Protein AF-A0A2Z6PAG4-F1 (afdb_monomer_lite)

Secondary structure (DSSP, 8-state):
-PPP---SEEE-SSPEEEEETTEEEEE--EEEPPPSSTT---HHHHHHHHHHHHH-SS------SS--GGGHHHHHHHHHHHHHHHHHTS-----

Foldseek 3Di:
DDDFDDDAKDKDPAWDWDQDPNDTDTHIDIDGTDDPDLPDDDVVRVVSVVVCLLPDLDDDDDDPPPDDPSVVVVVVVSCVVSVCCCCPPVVDDDD

Organism: Trifolium subterraneum (NCBI:txid3900)

Radius of gyration: 14.95 Å; chains: 1; bounding box: 37×27×36 Å

Structure (mmCIF, N/CA/C/O backbone):
data_AF-A0A2Z6PAG4-F1
#
_entry.id   AF-A0A2Z6PAG4-F1
#
loop_
_atom_site.group_PDB
_atom_site.id
_atom_site.type_symbol
_atom_site.label_atom_id
_atom_site.label_alt_id
_atom_site.label_comp_id
_atom_site.label_asym_id
_atom_site.label_entity_id
_atom_site.label_seq_id
_atom_site.pdbx_PDB_ins_code
_atom_site.Cartn_x
_atom_site.Cartn_y
_atom_site.Cartn_z
_atom_site.occupancy
_atom_site.B_iso_or_equiv
_atom_site.auth_seq_id
_atom_site.auth_comp_id
_atom_site.auth_asym_id
_atom_site.auth_atom_id
_atom_site.pdbx_PDB_model_num
ATOM 1 N N . MET A 1 1 ? 13.897 -14.232 -16.033 1.00 49.41 1 MET A N 1
ATOM 2 C CA . MET A 1 1 ? 13.544 -12.815 -15.805 1.00 49.41 1 MET A CA 1
ATOM 3 C C . MET A 1 1 ? 12.171 -12.820 -15.148 1.00 49.41 1 MET A C 1
ATOM 5 O O . MET A 1 1 ? 11.342 -13.604 -15.594 1.00 49.41 1 MET A O 1
ATOM 9 N N . ARG A 1 2 ? 11.966 -12.127 -14.021 1.00 59.31 2 ARG A N 1
ATOM 10 C CA . ARG A 1 2 ? 10.640 -12.069 -13.382 1.00 59.31 2 ARG A CA 1
ATOM 11 C C . ARG A 1 2 ? 9.813 -11.044 -14.153 1.00 59.31 2 ARG A C 1
ATOM 13 O O . ARG A 1 2 ? 10.197 -9.883 -14.178 1.00 59.31 2 ARG A O 1
ATOM 20 N N . ASP A 1 3 ? 8.729 -11.479 -14.783 1.00 66.69 3 ASP A N 1
ATOM 21 C CA . ASP A 1 3 ? 7.790 -10.566 -15.435 1.00 66.69 3 ASP A CA 1
ATOM 22 C C . ASP A 1 3 ? 6.790 -10.048 -14.405 1.00 66.69 3 ASP A C 1
ATOM 24 O O . ASP A 1 3 ? 6.118 -10.845 -13.740 1.00 66.69 3 ASP A O 1
ATOM 28 N N . VAL A 1 4 ? 6.649 -8.728 -14.311 1.00 71.44 4 VAL A N 1
ATOM 29 C CA . VAL A 1 4 ? 5.598 -8.097 -13.507 1.00 71.44 4 VAL A CA 1
ATOM 30 C C . VAL A 1 4 ? 4.224 -8.413 -14.107 1.00 71.44 4 VAL A C 1
ATOM 32 O O . VAL A 1 4 ? 4.009 -8.286 -15.316 1.00 71.44 4 VAL A O 1
ATOM 35 N N . LYS A 1 5 ? 3.299 -8.894 -13.270 1.00 83.25 5 LYS A N 1
ATOM 36 C CA . LYS A 1 5 ? 1.943 -9.287 -13.698 1.00 83.25 5 LYS A CA 1
ATOM 37 C C . LYS A 1 5 ? 0.895 -8.242 -13.331 1.00 83.25 5 LYS A C 1
ATOM 39 O O . LYS A 1 5 ? 0.074 -7.907 -14.179 1.00 83.25 5 LYS A O 1
ATOM 44 N N . THR A 1 6 ? 0.953 -7.699 -12.118 1.00 84.00 6 THR A N 1
ATOM 45 C CA . THR A 1 6 ? 0.106 -6.574 -11.705 1.00 84.00 6 THR A CA 1
ATOM 46 C C . THR A 1 6 ? 0.539 -5.310 -12.442 1.00 84.00 6 TH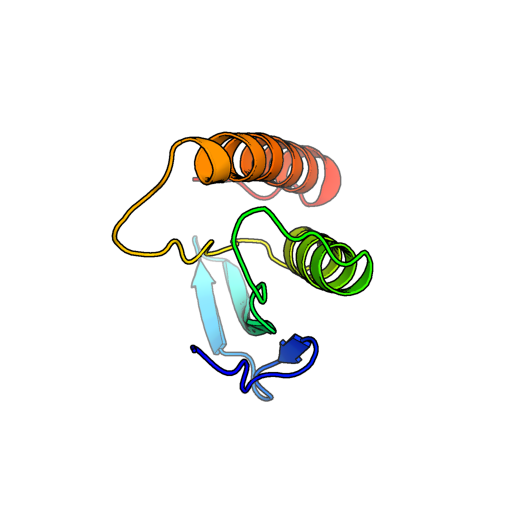R A C 1
ATOM 48 O O . THR A 1 6 ? 1.735 -5.065 -12.589 1.00 84.00 6 THR A O 1
ATOM 51 N N . LYS A 1 7 ? -0.435 -4.526 -12.917 1.00 87.75 7 LYS A N 1
ATOM 52 C CA . LYS A 1 7 ? -0.215 -3.230 -13.566 1.00 87.75 7 LYS A CA 1
ATOM 53 C C . LYS A 1 7 ? -0.936 -2.128 -12.800 1.00 87.75 7 LYS A C 1
ATOM 55 O O . LYS A 1 7 ? -2.151 -2.218 -12.623 1.00 87.75 7 LYS A O 1
ATOM 60 N N . GLY A 1 8 ? -0.201 -1.111 -12.352 1.00 89.75 8 GLY A N 1
ATOM 61 C CA . GLY A 1 8 ? -0.733 -0.033 -11.513 1.00 89.75 8 GLY A CA 1
ATOM 62 C C . GLY A 1 8 ? -1.034 -0.461 -10.069 1.00 89.75 8 GLY A C 1
ATOM 63 O O . GLY A 1 8 ? -0.281 -1.227 -9.471 1.00 89.75 8 GLY A O 1
ATOM 64 N N . ILE A 1 9 ? -2.132 0.056 -9.507 1.00 92.50 9 ILE A N 1
ATOM 65 C CA . ILE A 1 9 ? -2.616 -0.258 -8.152 1.00 92.50 9 ILE A CA 1
ATOM 66 C C . ILE A 1 9 ? -4.020 -0.847 -8.255 1.00 92.50 9 ILE A C 1
ATOM 68 O O . ILE A 1 9 ? -4.903 -0.262 -8.882 1.00 92.50 9 ILE A O 1
ATOM 72 N N . TRP A 1 10 ? -4.224 -1.983 -7.606 1.00 94.38 10 TRP A N 1
ATOM 73 C CA . TRP A 1 10 ? -5.494 -2.688 -7.527 1.00 94.38 10 TRP A CA 1
ATOM 74 C C . TRP A 1 10 ? -6.027 -2.626 -6.106 1.00 94.38 10 TRP A C 1
ATOM 76 O O . TRP A 1 10 ? -5.272 -2.773 -5.150 1.00 94.38 10 TRP A O 1
ATOM 86 N N . VAL A 1 11 ? -7.335 -2.422 -5.972 1.00 93.88 11 VAL A N 1
ATOM 87 C CA . VAL A 1 11 ? -8.019 -2.369 -4.677 1.00 93.88 11 VAL A CA 1
ATOM 88 C C . VAL A 1 11 ? -8.986 -3.534 -4.589 1.00 93.88 11 VAL A C 1
ATOM 90 O O . VAL A 1 11 ? -9.739 -3.796 -5.530 1.00 93.88 11 VAL A O 1
ATOM 93 N N . TRP A 1 12 ? -8.990 -4.228 -3.456 1.00 92.69 12 TRP A N 1
ATOM 94 C CA . TRP A 1 12 ? -9.990 -5.257 -3.207 1.00 92.69 12 TRP A CA 1
ATOM 95 C C . TRP A 1 12 ? -11.396 -4.644 -3.125 1.00 92.69 12 TRP A C 1
ATOM 97 O O . TRP A 1 12 ? -11.627 -3.680 -2.397 1.00 92.69 12 TRP A O 1
ATOM 107 N N . GLY A 1 13 ? -12.344 -5.205 -3.880 1.00 88.62 13 GLY A N 1
ATOM 108 C CA . GLY A 1 13 ? -13.644 -4.572 -4.135 1.00 88.62 13 GLY A CA 1
ATOM 109 C C . GLY A 1 13 ? -14.617 -4.546 -2.953 1.00 88.62 13 GLY A C 1
ATOM 110 O O . GLY A 1 13 ? -15.633 -3.858 -3.018 1.00 88.62 13 GLY A O 1
ATOM 111 N N . THR A 1 14 ? -14.353 -5.287 -1.877 1.00 93.31 14 THR A N 1
ATOM 112 C CA . THR A 1 14 ? -15.211 -5.301 -0.684 1.00 93.31 14 THR A CA 1
ATOM 113 C C . THR A 1 14 ? -14.347 -5.182 0.564 1.00 93.31 14 THR A C 1
ATOM 115 O O . THR A 1 14 ? -13.657 -6.146 0.897 1.00 93.31 14 THR A O 1
ATOM 118 N N . PRO A 1 15 ? -14.358 -4.028 1.251 1.00 92.75 15 PRO A N 1
ATOM 119 C CA . PRO A 1 15 ? -13.581 -3.852 2.467 1.00 92.75 15 PRO A CA 1
ATOM 120 C C . PRO A 1 15 ? -13.955 -4.875 3.542 1.00 92.75 15 PRO A C 1
ATOM 122 O O . PRO A 1 15 ? -15.106 -5.310 3.629 1.00 92.75 15 PRO A O 1
ATOM 125 N N . ILE A 1 16 ? -12.977 -5.243 4.367 1.00 93.69 16 ILE A N 1
ATOM 126 C CA . ILE A 1 16 ? -13.205 -6.099 5.531 1.00 93.69 16 ILE A CA 1
ATOM 127 C C . ILE A 1 16 ? -13.436 -5.212 6.747 1.00 93.69 16 ILE A C 1
ATOM 129 O O . ILE A 1 16 ? -12.584 -4.412 7.116 1.00 93.69 16 ILE A O 1
ATOM 133 N N . GLU A 1 17 ? -14.579 -5.384 7.392 1.00 94.69 17 GLU A N 1
ATOM 134 C CA . GLU A 1 17 ? -14.903 -4.694 8.635 1.00 94.69 17 GLU A CA 1
ATOM 135 C C . GLU A 1 17 ? -14.271 -5.430 9.819 1.00 94.69 17 GLU A C 1
ATOM 137 O O . GLU A 1 17 ? -14.552 -6.609 10.043 1.00 94.69 17 GLU A O 1
ATOM 142 N N . VAL A 1 18 ? -13.440 -4.733 10.590 1.00 93.25 18 VAL A N 1
ATOM 143 C CA . VAL A 1 18 ? -12.775 -5.263 11.787 1.00 93.25 18 VAL A CA 1
ATOM 144 C C . VAL A 1 18 ? -12.951 -4.306 12.961 1.00 93.25 18 VAL A C 1
ATOM 146 O O . VAL A 1 18 ? -13.103 -3.102 12.774 1.00 93.25 18 VAL A O 1
ATOM 149 N N . ASP A 1 19 ? -12.938 -4.831 14.180 1.00 93.50 19 ASP A N 1
ATOM 150 C CA . ASP A 1 19 ? -12.878 -4.019 15.397 1.00 93.50 19 ASP A CA 1
ATOM 151 C C . ASP A 1 19 ? -11.409 -3.885 15.823 1.00 93.50 19 ASP A C 1
ATOM 153 O O . ASP A 1 19 ? -10.740 -4.894 16.057 1.00 93.50 19 ASP A O 1
ATOM 157 N N . ILE A 1 20 ? -10.900 -2.652 15.857 1.00 87.25 20 ILE A N 1
ATOM 158 C CA . ILE A 1 20 ? -9.550 -2.324 16.323 1.00 87.25 20 ILE A CA 1
ATOM 159 C C . ILE A 1 20 ? -9.715 -1.368 17.500 1.00 87.25 20 ILE A C 1
ATOM 161 O O . ILE A 1 20 ? -10.188 -0.246 17.329 1.00 87.25 20 ILE A O 1
ATOM 165 N N . ASP A 1 21 ? -9.346 -1.828 18.695 1.00 90.12 21 ASP A N 1
ATOM 166 C CA . ASP A 1 21 ? -9.419 -1.058 19.943 1.00 90.12 21 ASP A CA 1
ATOM 167 C C . ASP A 1 21 ? -10.812 -0.461 20.246 1.00 90.12 21 ASP A C 1
ATOM 169 O O . ASP A 1 21 ? -10.934 0.642 20.783 1.00 90.12 21 ASP A O 1
ATOM 173 N N . GLY A 1 22 ? -11.888 -1.184 19.913 1.00 91.12 22 GLY A N 1
ATOM 174 C CA . GLY A 1 22 ? -13.272 -0.745 20.119 1.00 91.12 22 GLY A CA 1
ATOM 175 C C . GLY A 1 22 ? -13.802 0.173 19.014 1.00 91.12 22 GLY A C 1
ATOM 176 O O . GLY A 1 22 ? -14.904 0.715 19.139 1.00 91.12 22 GLY A O 1
ATOM 177 N N . VAL A 1 23 ? -13.032 0.374 17.939 1.00 90.00 23 VAL A N 1
ATOM 178 C CA . VAL A 1 23 ? -13.411 1.179 16.777 1.00 90.00 23 VAL A CA 1
ATOM 179 C C . VAL A 1 23 ? -13.614 0.271 15.570 1.00 90.00 23 VAL A C 1
ATOM 181 O O . VAL A 1 23 ? -12.684 -0.364 15.063 1.00 90.00 23 VAL A O 1
ATOM 184 N N . ARG A 1 24 ? -14.845 0.265 15.047 1.00 91.88 24 ARG A N 1
ATOM 185 C CA . ARG A 1 24 ? -15.163 -0.406 13.785 1.00 91.88 24 ARG A CA 1
ATOM 186 C C . ARG A 1 24 ? -14.417 0.271 12.636 1.00 91.88 24 ARG A C 1
ATOM 188 O O . ARG A 1 24 ? -14.644 1.444 12.344 1.00 91.88 24 ARG A O 1
ATOM 195 N N . THR A 1 25 ? -13.543 -0.487 11.993 1.00 90.25 25 THR A N 1
ATOM 196 C CA . THR A 1 25 ? -12.597 -0.027 10.984 1.00 90.25 25 THR A CA 1
ATOM 197 C C . THR A 1 25 ? -12.767 -0.838 9.703 1.00 90.25 25 THR A C 1
ATOM 199 O O . THR A 1 25 ? -12.769 -2.066 9.722 1.00 90.25 25 THR A O 1
ATOM 202 N N . SER A 1 26 ? -12.869 -0.138 8.575 1.00 92.31 26 SER A N 1
ATOM 203 C CA . SER A 1 26 ? -12.892 -0.733 7.238 1.00 92.31 26 SER A CA 1
ATOM 204 C C . SER A 1 26 ? -11.461 -0.933 6.731 1.00 92.31 26 SER A C 1
ATOM 206 O O . SER A 1 26 ? -10.751 0.039 6.471 1.00 92.31 26 SER A O 1
ATOM 208 N N . VAL A 1 27 ? -11.044 -2.182 6.539 1.00 91.00 27 VAL A N 1
ATOM 209 C CA . VAL A 1 27 ? -9.732 -2.560 5.995 1.00 91.00 27 VAL A CA 1
ATOM 210 C C . VAL A 1 27 ? -9.829 -2.780 4.488 1.00 91.00 27 VAL A C 1
ATOM 212 O O . VAL A 1 27 ? -10.601 -3.609 4.003 1.00 91.00 27 VAL A O 1
ATOM 215 N N . LEU A 1 28 ? -9.005 -2.042 3.747 1.00 92.75 28 LEU A N 1
ATOM 216 C CA . LEU A 1 28 ? -8.840 -2.144 2.299 1.00 92.75 28 LEU A CA 1
ATOM 217 C C . LEU A 1 28 ? -7.491 -2.794 1.983 1.00 92.75 28 LEU A C 1
ATOM 219 O O . LEU A 1 28 ? -6.471 -2.404 2.548 1.00 92.75 28 LEU A O 1
ATOM 223 N N . TYR A 1 29 ? -7.483 -3.736 1.041 1.00 92.81 29 TYR A N 1
ATOM 224 C CA . TYR A 1 29 ? -6.247 -4.308 0.508 1.00 92.81 29 TYR A CA 1
ATOM 225 C C . TYR A 1 29 ? -5.880 -3.641 -0.810 1.00 92.81 29 TYR A C 1
ATOM 227 O O . TYR A 1 29 ? -6.732 -3.492 -1.691 1.00 92.81 29 TYR A O 1
ATOM 235 N N . LEU A 1 30 ? -4.606 -3.273 -0.923 1.00 93.00 30 LEU A N 1
ATOM 236 C CA . LEU A 1 30 ? -3.999 -2.711 -2.120 1.00 93.00 30 LEU A CA 1
ATOM 237 C C . LEU A 1 30 ? -2.937 -3.690 -2.633 1.00 93.00 30 LEU A C 1
ATOM 239 O O . LEU A 1 30 ? -2.052 -4.072 -1.870 1.00 93.00 30 LEU A O 1
ATOM 243 N N . ASP A 1 31 ? -3.023 -4.081 -3.904 1.00 93.12 31 ASP A N 1
ATOM 244 C CA . ASP A 1 31 ? -1.961 -4.802 -4.616 1.00 93.12 31 ASP A CA 1
ATOM 245 C C . ASP A 1 31 ? -1.316 -3.865 -5.639 1.00 93.12 31 ASP A C 1
ATOM 247 O O . ASP A 1 31 ? -2.009 -3.133 -6.349 1.00 93.12 31 ASP A O 1
ATOM 251 N N . THR A 1 32 ? 0.011 -3.852 -5.704 1.00 91.19 32 THR A N 1
ATOM 252 C CA . THR A 1 32 ? 0.765 -2.876 -6.498 1.00 91.19 32 THR A CA 1
ATOM 253 C C . THR A 1 32 ? 1.679 -3.573 -7.486 1.00 91.19 32 THR A C 1
ATOM 255 O O . THR A 1 32 ? 2.314 -4.575 -7.162 1.00 91.19 32 THR A O 1
ATOM 258 N N . GLU A 1 33 ? 1.817 -2.998 -8.676 1.00 89.06 33 GLU A N 1
ATOM 259 C CA . GLU A 1 33 ? 2.896 -3.348 -9.595 1.00 89.06 33 GLU A CA 1
ATOM 260 C C . GLU A 1 33 ? 4.261 -3.219 -8.895 1.00 89.06 33 GLU A C 1
ATOM 262 O O . GLU A 1 33 ? 4.539 -2.228 -8.219 1.00 89.06 33 GLU A O 1
ATOM 267 N N . GLY A 1 34 ? 5.085 -4.264 -9.007 1.00 78.44 34 GLY A N 1
ATOM 268 C CA . GLY A 1 34 ? 6.411 -4.320 -8.393 1.00 78.44 34 GLY A CA 1
ATOM 269 C C . GLY A 1 34 ? 7.495 -3.723 -9.287 1.00 78.44 34 GLY A C 1
ATOM 270 O O . GLY A 1 34 ? 7.331 -3.637 -10.499 1.00 78.44 34 GLY A O 1
ATOM 271 N N . PHE A 1 35 ? 8.633 -3.370 -8.691 1.00 75.75 35 PHE A N 1
ATOM 272 C CA . PHE A 1 35 ? 9.786 -2.841 -9.421 1.00 75.75 35 PHE A CA 1
ATOM 273 C C . PHE A 1 35 ? 10.364 -3.864 -10.405 1.00 75.75 35 PHE A C 1
ATOM 275 O O . PHE A 1 35 ? 10.606 -5.021 -10.044 1.00 75.75 35 PHE A O 1
ATOM 282 N N . GLU A 1 36 ? 10.687 -3.428 -11.623 1.00 67.00 36 GLU A N 1
ATOM 283 C CA . GLU A 1 36 ? 11.288 -4.309 -12.635 1.00 67.00 36 GLU A CA 1
ATOM 284 C C . GLU A 1 36 ? 12.769 -4.666 -12.342 1.00 67.00 36 GLU A C 1
ATOM 286 O O . GLU A 1 36 ? 13.319 -5.585 -12.950 1.00 67.00 36 GLU A O 1
ATOM 291 N N . SER A 1 37 ? 13.428 -3.998 -11.381 1.00 56.41 37 SER A N 1
ATOM 292 C CA . SER A 1 37 ? 14.708 -4.397 -10.760 1.00 56.41 37 SER A CA 1
ATOM 293 C C . SER A 1 37 ? 15.069 -3.448 -9.612 1.00 56.41 37 SER A C 1
ATOM 295 O O . SER A 1 37 ? 14.930 -2.234 -9.753 1.00 56.41 37 SER A O 1
ATOM 297 N N . VAL A 1 38 ? 15.660 -3.958 -8.522 1.00 51.81 38 VAL A N 1
ATOM 298 C CA . VAL A 1 38 ? 16.316 -3.109 -7.505 1.00 51.81 38 VAL A CA 1
ATOM 299 C C . VAL A 1 38 ? 17.394 -2.271 -8.208 1.00 51.81 38 VAL A C 1
ATOM 301 O O . VAL A 1 38 ? 18.271 -2.829 -8.868 1.00 51.81 38 VAL A O 1
ATOM 304 N N . GLY A 1 39 ? 17.299 -0.942 -8.131 1.00 53.47 39 GLY A N 1
ATOM 305 C CA . GLY A 1 39 ? 18.272 -0.015 -8.725 1.00 53.47 39 GLY A CA 1
ATOM 306 C C . GLY A 1 39 ? 18.009 0.426 -10.173 1.00 53.47 39 GLY A C 1
ATOM 307 O O . GLY A 1 39 ? 18.798 1.206 -10.703 1.00 53.47 39 GLY A O 1
ATOM 308 N N . LYS A 1 40 ? 16.914 -0.008 -10.815 1.00 55.41 4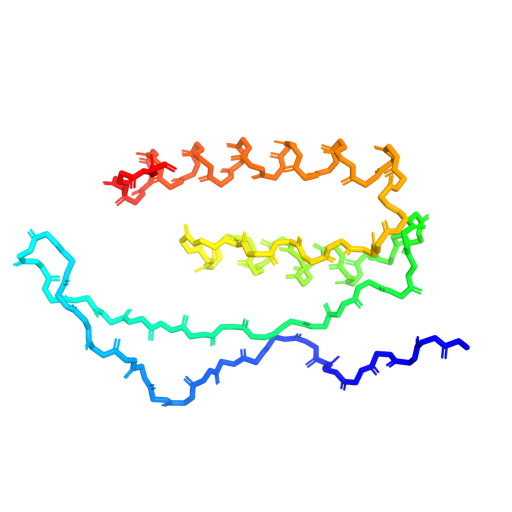0 LYS A N 1
ATOM 309 C CA . LYS A 1 40 ? 16.425 0.593 -12.069 1.00 55.41 40 LYS A CA 1
ATOM 310 C C . LYS A 1 40 ? 15.145 1.373 -11.778 1.00 55.41 40 LYS A C 1
ATOM 312 O O . LYS A 1 40 ? 14.055 0.842 -11.930 1.00 55.41 40 LYS A O 1
ATOM 317 N N . SER A 1 41 ? 15.282 2.615 -11.316 1.00 57.78 41 SER A N 1
ATOM 318 C CA . SER A 1 41 ? 14.130 3.511 -11.156 1.00 57.78 41 SER A CA 1
ATOM 319 C C . SER A 1 41 ? 13.647 3.935 -12.545 1.00 57.78 41 SER A C 1
ATOM 321 O O . SER A 1 41 ? 14.339 4.639 -13.286 1.00 57.78 41 SER A O 1
ATOM 323 N N . ASN A 1 42 ? 12.464 3.459 -12.922 1.00 68.25 42 ASN A N 1
ATOM 324 C CA . ASN A 1 42 ? 11.629 4.182 -13.862 1.00 68.25 42 ASN A CA 1
ATOM 325 C C . ASN A 1 42 ? 10.781 5.157 -13.037 1.00 68.25 42 ASN A C 1
ATOM 327 O O . ASN A 1 42 ? 10.196 4.770 -12.028 1.00 68.25 42 ASN A O 1
ATOM 331 N N . VAL A 1 43 ? 10.665 6.408 -13.490 1.00 78.06 43 VAL A N 1
ATOM 332 C CA . VAL A 1 43 ? 9.802 7.434 -12.873 1.00 78.06 43 VAL A CA 1
ATOM 333 C C . VAL A 1 43 ? 8.364 6.925 -12.683 1.00 78.06 43 VAL A C 1
ATOM 335 O O . VAL A 1 43 ? 7.645 7.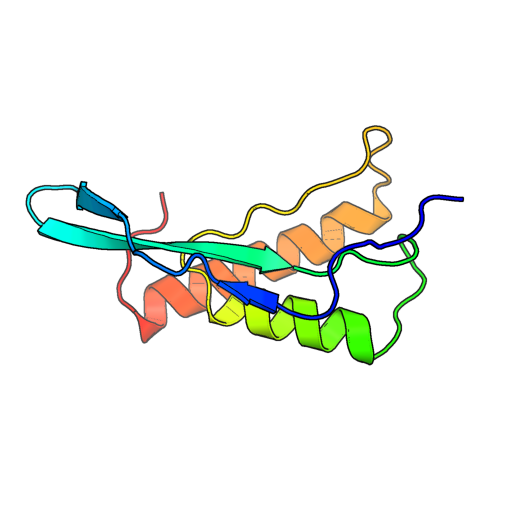401 -11.809 1.00 78.06 43 VAL A O 1
ATOM 338 N N . TYR A 1 44 ? 7.928 5.967 -13.502 1.00 81.88 44 TYR A N 1
ATOM 339 C CA . TYR A 1 44 ? 6.641 5.291 -13.363 1.00 81.88 44 TYR A CA 1
ATOM 340 C C . TYR A 1 44 ? 6.529 4.442 -12.080 1.00 81.88 44 TYR A C 1
ATOM 342 O O . TYR A 1 44 ? 5.583 4.643 -11.316 1.00 81.88 44 TYR A O 1
ATOM 350 N N . ASP A 1 45 ? 7.500 3.569 -11.799 1.00 80.00 45 ASP A N 1
ATOM 351 C CA . ASP A 1 45 ? 7.491 2.690 -10.618 1.00 80.00 45 ASP A CA 1
ATOM 352 C C . ASP A 1 45 ? 7.548 3.515 -9.325 1.00 80.00 45 ASP A C 1
ATOM 354 O O . ASP A 1 45 ? 6.794 3.268 -8.382 1.00 80.00 45 ASP A O 1
ATOM 358 N N . ASP A 1 46 ? 8.366 4.574 -9.317 1.00 82.25 46 ASP A N 1
ATOM 359 C CA . ASP A 1 46 ? 8.482 5.495 -8.180 1.00 82.25 46 ASP A CA 1
ATOM 360 C C . ASP A 1 46 ? 7.143 6.183 -7.863 1.00 82.25 46 ASP A C 1
ATOM 362 O O . ASP A 1 46 ? 6.812 6.409 -6.697 1.00 82.25 46 ASP A O 1
ATOM 366 N N . ARG A 1 47 ? 6.332 6.494 -8.886 1.00 85.75 47 ARG A N 1
ATOM 367 C CA . ARG A 1 47 ? 4.998 7.094 -8.703 1.00 85.75 47 ARG A CA 1
ATOM 368 C C . ARG A 1 47 ? 3.991 6.104 -8.136 1.00 85.75 47 ARG A C 1
ATOM 370 O O . ARG A 1 47 ? 3.215 6.492 -7.265 1.00 85.75 47 ARG A O 1
ATOM 377 N N . ILE A 1 48 ? 3.995 4.857 -8.611 1.00 87.44 48 ILE A N 1
ATOM 378 C CA . ILE A 1 48 ? 3.140 3.795 -8.056 1.00 87.44 48 ILE A CA 1
ATOM 379 C C . ILE A 1 48 ? 3.480 3.590 -6.584 1.00 87.44 48 ILE A C 1
ATOM 381 O O . ILE A 1 48 ? 2.590 3.597 -5.734 1.00 87.44 48 ILE A O 1
ATOM 385 N N . PHE A 1 49 ? 4.771 3.497 -6.279 1.00 84.56 49 PHE A N 1
ATOM 386 C CA . PHE A 1 49 ? 5.257 3.315 -4.923 1.00 84.56 49 PHE A CA 1
ATOM 387 C C . PHE A 1 49 ? 4.901 4.492 -4.005 1.00 84.56 49 PHE A C 1
ATOM 389 O O . PHE A 1 49 ? 4.348 4.285 -2.923 1.00 84.56 49 PHE A O 1
ATOM 396 N N . ALA A 1 50 ? 5.145 5.733 -4.437 1.00 83.56 50 ALA A N 1
ATOM 397 C CA . ALA A 1 50 ? 4.807 6.923 -3.659 1.00 83.56 50 ALA A CA 1
ATOM 398 C C . ALA A 1 50 ? 3.295 7.034 -3.397 1.00 83.56 50 ALA A C 1
ATOM 400 O O . ALA A 1 50 ? 2.880 7.353 -2.282 1.00 83.56 50 ALA A O 1
ATOM 401 N N . LEU A 1 51 ? 2.463 6.732 -4.397 1.00 87.75 51 LEU A N 1
ATOM 402 C CA . LEU A 1 51 ? 1.011 6.767 -4.243 1.00 87.75 51 LEU A CA 1
ATOM 403 C C . LEU A 1 51 ? 0.517 5.681 -3.277 1.00 87.75 51 LEU A C 1
ATOM 405 O O . LEU A 1 51 ? -0.235 5.991 -2.354 1.00 87.75 51 LEU A O 1
ATOM 409 N N . ALA A 1 52 ? 0.979 4.437 -3.435 1.00 88.56 52 ALA A N 1
ATOM 410 C CA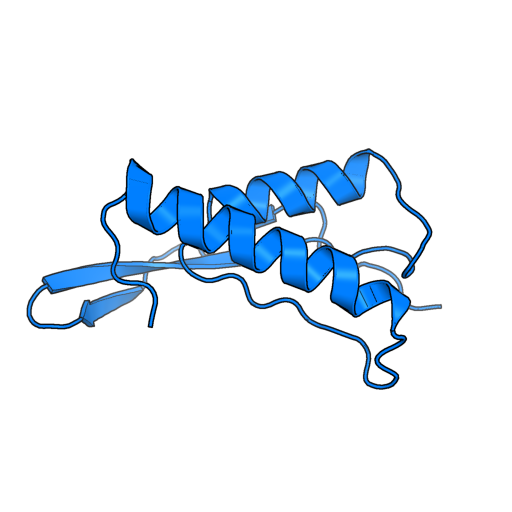 . ALA A 1 52 ? 0.633 3.335 -2.536 1.00 88.56 52 ALA A CA 1
ATOM 411 C C . ALA A 1 52 ? 1.032 3.639 -1.085 1.00 88.56 52 ALA A C 1
ATOM 413 O O . ALA A 1 52 ? 0.257 3.413 -0.157 1.00 88.56 52 ALA A O 1
ATOM 414 N N . THR A 1 53 ? 2.206 4.243 -0.901 1.00 84.75 53 THR A N 1
ATOM 415 C CA . THR A 1 53 ? 2.714 4.678 0.403 1.00 84.75 53 THR A CA 1
ATOM 416 C C . THR A 1 53 ? 1.760 5.638 1.100 1.00 84.75 53 THR A C 1
ATOM 418 O O . THR A 1 53 ? 1.418 5.414 2.259 1.00 84.75 53 THR A O 1
ATOM 421 N N . VAL A 1 54 ? 1.331 6.696 0.406 1.00 84.50 54 VAL A N 1
ATOM 422 C CA . VAL A 1 54 ? 0.459 7.736 0.976 1.00 84.50 54 VAL A CA 1
ATOM 423 C C . VAL A 1 54 ? -0.961 7.217 1.211 1.00 84.50 54 VAL A C 1
ATOM 425 O O . VAL A 1 54 ? -1.610 7.627 2.170 1.00 84.50 54 VAL A O 1
ATOM 428 N N . MET A 1 55 ? -1.449 6.316 0.354 1.00 85.62 55 MET A N 1
ATOM 429 C CA . MET A 1 55 ? -2.780 5.717 0.497 1.00 85.62 55 MET A CA 1
ATOM 430 C C . MET A 1 55 ? -2.858 4.678 1.620 1.00 85.62 55 MET A C 1
ATOM 432 O O . MET A 1 55 ? -3.933 4.461 2.177 1.00 85.62 55 MET A O 1
ATOM 436 N N . SER A 1 56 ? -1.748 4.012 1.934 1.00 86.19 56 SER A N 1
ATOM 437 C CA . SER A 1 56 ? -1.715 2.937 2.925 1.00 86.19 56 SER A CA 1
ATOM 438 C C . SER A 1 56 ? -1.462 3.459 4.344 1.00 86.19 56 SER A C 1
ATOM 440 O O . SER A 1 56 ? -0.572 4.273 4.581 1.00 86.19 56 SER A O 1
ATOM 442 N N . SER A 1 57 ? -2.222 2.945 5.313 1.00 84.50 57 SER A N 1
ATOM 443 C CA . SER A 1 57 ? -1.899 3.087 6.741 1.00 84.50 57 SER A CA 1
ATOM 444 C C . SER A 1 57 ? -0.790 2.128 7.179 1.00 84.50 57 SER A C 1
ATOM 446 O O . SER A 1 57 ? -0.073 2.399 8.136 1.00 84.50 57 SER A O 1
ATOM 448 N N . VAL A 1 58 ? -0.645 1.009 6.471 1.00 83.94 58 VAL A N 1
ATOM 449 C CA . VAL A 1 58 ? 0.405 0.008 6.655 1.00 83.94 58 VAL A CA 1
ATOM 450 C C . VAL A 1 58 ? 0.885 -0.407 5.271 1.00 83.94 58 VAL A C 1
ATOM 452 O O . VAL A 1 58 ? 0.085 -0.879 4.463 1.00 83.94 58 VAL A O 1
ATOM 455 N N . LEU A 1 59 ? 2.181 -0.253 4.998 1.00 84.81 59 LEU A N 1
ATOM 456 C CA . LEU A 1 59 ? 2.797 -0.703 3.752 1.00 84.81 59 LEU A CA 1
ATOM 457 C C . LEU A 1 59 ? 3.669 -1.929 4.001 1.00 84.81 59 LEU A C 1
ATOM 459 O O . LEU A 1 59 ? 4.590 -1.902 4.817 1.00 84.81 59 LEU A O 1
ATOM 463 N N . ILE A 1 60 ? 3.408 -2.998 3.255 1.00 86.38 60 ILE A N 1
ATOM 464 C CA . ILE A 1 60 ? 4.246 -4.196 3.263 1.00 86.38 60 ILE A CA 1
ATOM 465 C C . ILE A 1 60 ? 5.227 -4.084 2.101 1.00 86.38 60 ILE A C 1
ATOM 467 O O . ILE A 1 60 ? 4.864 -4.284 0.943 1.00 86.38 60 ILE A O 1
ATOM 471 N N . TYR A 1 61 ? 6.482 -3.757 2.406 1.00 82.44 61 TYR A N 1
ATOM 472 C CA . TYR A 1 61 ? 7.531 -3.686 1.395 1.00 82.44 61 TYR A CA 1
ATOM 473 C C . TYR A 1 61 ? 8.154 -5.069 1.165 1.00 82.44 61 TYR A C 1
ATOM 475 O O . TYR A 1 61 ? 8.952 -5.548 1.971 1.00 82.44 61 TYR A O 1
ATOM 483 N N . ASN A 1 62 ? 7.756 -5.730 0.074 1.00 79.69 62 ASN A N 1
ATOM 484 C CA . ASN A 1 62 ? 8.201 -7.085 -0.247 1.00 79.69 62 ASN A CA 1
ATOM 485 C C . ASN A 1 62 ? 9.614 -7.081 -0.860 1.00 79.69 62 ASN A C 1
ATOM 487 O O . ASN A 1 62 ? 9.795 -6.730 -2.027 1.00 79.69 62 ASN A O 1
ATOM 491 N N . LEU A 1 63 ? 10.617 -7.468 -0.069 1.00 75.44 63 LEU A N 1
ATOM 492 C CA . LEU A 1 63 ? 12.016 -7.547 -0.492 1.00 75.44 63 LEU A CA 1
ATOM 493 C C . LEU A 1 63 ? 12.362 -8.940 -1.050 1.00 75.44 63 LEU A C 1
ATOM 495 O O . LEU A 1 63 ? 11.884 -9.947 -0.528 1.00 75.44 63 LEU A O 1
ATOM 499 N N . PRO A 1 64 ? 13.224 -9.039 -2.081 1.00 70.62 64 PRO A N 1
ATOM 500 C CA . PRO A 1 64 ? 13.773 -10.325 -2.496 1.00 70.62 64 PRO A CA 1
ATOM 501 C C . PRO A 1 64 ? 14.636 -10.940 -1.382 1.00 70.62 64 PRO A C 1
ATOM 503 O O . PRO A 1 64 ? 15.314 -10.227 -0.649 1.00 70.62 64 PRO A O 1
ATOM 506 N N . GLU A 1 65 ? 14.649 -12.274 -1.307 1.00 61.50 65 GLU A N 1
ATOM 507 C CA . GLU A 1 65 ? 15.340 -13.075 -0.276 1.00 61.50 65 GLU A CA 1
ATOM 508 C C . GLU A 1 65 ? 16.825 -12.711 -0.090 1.00 61.50 65 GLU A C 1
ATOM 510 O O . GLU A 1 65 ? 17.362 -12.796 1.011 1.00 61.50 65 GLU A O 1
ATOM 515 N N . THR A 1 66 ? 17.492 -12.257 -1.153 1.00 59.28 66 THR A N 1
ATOM 516 C CA . THR A 1 66 ? 18.833 -11.664 -1.095 1.00 59.28 66 THR A CA 1
ATOM 517 C C . THR A 1 66 ? 18.688 -10.160 -0.866 1.00 59.28 66 THR A C 1
ATOM 519 O O . THR A 1 66 ? 18.811 -9.360 -1.794 1.00 59.28 66 THR A O 1
ATOM 522 N N . GLY A 1 67 ? 18.329 -9.772 0.358 1.00 55.84 67 GLY A N 1
ATOM 523 C CA . GLY A 1 67 ? 18.217 -8.369 0.746 1.00 55.84 67 GLY A CA 1
ATOM 524 C C . GLY A 1 67 ? 19.557 -7.662 0.552 1.00 55.84 67 GLY A C 1
ATOM 525 O O . GLY A 1 67 ? 20.442 -7.771 1.390 1.00 55.84 67 GLY A O 1
ATOM 526 N N . ASN A 1 68 ? 19.726 -6.967 -0.569 1.00 58.12 68 ASN A N 1
ATOM 527 C CA . ASN A 1 68 ? 20.890 -6.120 -0.795 1.00 58.12 68 ASN A CA 1
ATOM 528 C C . ASN A 1 68 ? 20.723 -4.827 0.014 1.00 58.12 68 ASN A C 1
ATOM 530 O O . ASN A 1 68 ? 19.650 -4.222 -0.032 1.00 58.12 68 ASN A O 1
ATOM 534 N N . ASP A 1 69 ? 21.789 -4.362 0.674 1.00 60.03 69 ASP A N 1
ATOM 535 C CA . ASP A 1 69 ? 21.826 -3.124 1.483 1.00 60.03 69 ASP A CA 1
ATOM 536 C C . ASP A 1 69 ? 21.207 -1.908 0.767 1.00 60.03 69 ASP A C 1
ATOM 538 O O . ASP A 1 69 ? 20.552 -1.062 1.374 1.00 60.03 69 ASP A O 1
ATOM 542 N N . VAL A 1 70 ? 21.321 -1.874 -0.563 1.00 61.81 70 VAL A N 1
ATOM 543 C CA . VAL A 1 70 ? 20.765 -0.834 -1.443 1.00 61.81 70 VAL A CA 1
ATOM 544 C C . VAL A 1 70 ? 19.237 -0.692 -1.341 1.00 61.81 70 VAL A C 1
ATOM 546 O O . VAL A 1 70 ? 18.704 0.373 -1.638 1.00 61.81 70 VAL A O 1
ATOM 549 N N . ALA A 1 71 ? 18.519 -1.740 -0.928 1.00 62.12 71 ALA A N 1
ATOM 550 C CA . ALA A 1 71 ? 17.065 -1.720 -0.773 1.00 62.12 71 ALA A CA 1
ATOM 551 C C . ALA A 1 71 ? 16.602 -1.256 0.623 1.00 62.12 71 ALA A C 1
ATOM 553 O O . ALA A 1 71 ? 15.427 -0.919 0.789 1.00 62.12 71 ALA A O 1
ATOM 554 N N . PHE A 1 72 ? 17.502 -1.203 1.614 1.00 64.38 72 PHE A N 1
ATOM 555 C CA . PHE A 1 72 ? 17.165 -0.830 2.992 1.00 64.38 72 PHE A CA 1
ATOM 556 C C . PHE A 1 72 ? 17.094 0.684 3.205 1.00 64.38 72 PHE A C 1
ATOM 558 O O . PHE A 1 72 ? 16.239 1.149 3.959 1.00 64.38 72 PHE A O 1
ATOM 565 N N . GLU A 1 73 ? 17.933 1.466 2.522 1.00 66.88 73 GLU A N 1
ATOM 566 C CA . GLU A 1 73 ? 17.904 2.934 2.623 1.00 66.88 73 GLU A CA 1
ATOM 567 C C . GLU A 1 73 ? 16.557 3.531 2.153 1.00 66.88 73 GLU A C 1
ATOM 569 O O . GLU A 1 73 ? 15.936 4.276 2.922 1.00 66.88 73 GLU A O 1
ATOM 574 N N . PRO A 1 74 ? 16.006 3.153 0.978 1.00 67.00 74 PRO A N 1
ATOM 575 C CA . PRO A 1 74 ? 14.668 3.584 0.572 1.00 67.00 74 PRO A CA 1
ATOM 576 C C . PRO A 1 74 ? 13.573 3.135 1.546 1.00 67.00 74 PRO A C 1
ATOM 578 O O . PRO A 1 74 ? 12.679 3.918 1.857 1.00 67.00 74 PRO A O 1
ATOM 581 N N . ALA A 1 75 ? 13.657 1.908 2.075 1.00 66.56 75 ALA A N 1
ATOM 582 C CA . ALA A 1 75 ? 12.681 1.373 3.028 1.00 66.56 75 ALA A CA 1
ATOM 583 C C . ALA A 1 75 ? 12.686 2.128 4.371 1.00 66.56 75 ALA A C 1
ATOM 585 O O . ALA A 1 75 ? 11.641 2.323 4.991 1.00 66.56 75 ALA A O 1
ATOM 586 N N . LYS A 1 76 ? 13.853 2.601 4.817 1.00 71.19 76 LYS A N 1
ATOM 587 C CA . LYS A 1 76 ? 13.983 3.398 6.041 1.00 71.19 76 LYS A CA 1
ATOM 588 C C . LYS A 1 76 ? 13.429 4.809 5.861 1.00 71.19 76 LYS A C 1
ATOM 590 O O . LYS A 1 76 ? 12.701 5.290 6.728 1.00 71.19 76 LYS A O 1
ATOM 595 N N . LEU A 1 77 ? 13.735 5.459 4.736 1.00 70.00 77 LEU A N 1
ATOM 596 C CA . LEU A 1 77 ? 13.160 6.764 4.399 1.00 70.00 77 LEU A CA 1
ATOM 597 C C . LEU A 1 77 ? 11.633 6.676 4.268 1.00 70.00 77 LEU A C 1
ATOM 599 O O . LEU A 1 77 ? 10.915 7.520 4.799 1.00 70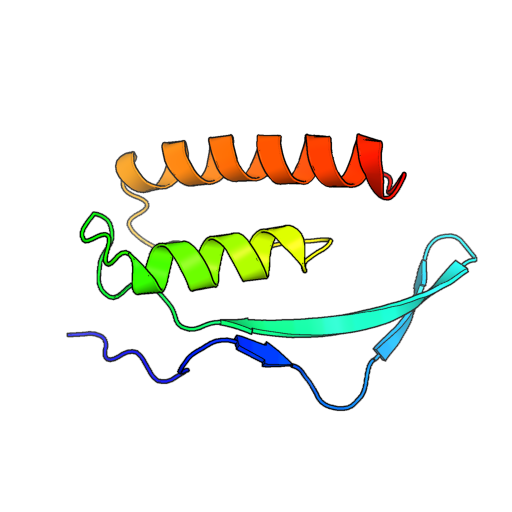.00 77 LEU A O 1
ATOM 603 N N . LEU A 1 78 ? 11.144 5.615 3.631 1.00 70.31 78 LEU A N 1
ATOM 604 C CA . LEU A 1 78 ? 9.728 5.296 3.514 1.00 70.31 78 LEU A CA 1
ATOM 605 C C . LEU A 1 78 ? 9.050 5.162 4.878 1.00 70.31 78 LEU A C 1
ATOM 607 O O . LEU A 1 78 ? 8.007 5.771 5.102 1.00 70.31 78 LEU A O 1
ATOM 611 N N . TRP A 1 79 ? 9.656 4.410 5.799 1.00 71.88 79 TRP A N 1
ATOM 612 C CA . TRP A 1 79 ? 9.126 4.267 7.151 1.00 71.88 79 TRP A CA 1
ATOM 613 C C . TRP A 1 79 ? 9.028 5.618 7.865 1.00 71.88 79 TRP A C 1
ATOM 615 O O . TRP A 1 79 ? 8.018 5.891 8.505 1.00 71.88 79 TRP A O 1
ATOM 625 N N . LEU A 1 80 ? 10.031 6.494 7.720 1.00 72.31 80 LEU A N 1
ATOM 626 C CA . LEU A 1 80 ? 9.989 7.843 8.296 1.00 72.31 80 LEU A CA 1
ATOM 627 C C . LEU A 1 80 ? 8.861 8.684 7.686 1.00 72.31 80 LEU A C 1
ATOM 629 O O . LEU A 1 80 ? 8.104 9.302 8.430 1.00 72.31 80 LEU A O 1
ATOM 633 N N . ILE A 1 81 ? 8.706 8.661 6.359 1.00 74.44 81 ILE A N 1
ATOM 634 C CA . ILE A 1 81 ? 7.642 9.394 5.659 1.00 74.44 81 ILE A CA 1
ATOM 635 C C . ILE A 1 81 ? 6.267 8.888 6.093 1.00 74.44 81 ILE A C 1
ATOM 637 O O . ILE A 1 81 ? 5.421 9.697 6.468 1.00 74.44 81 ILE A O 1
ATOM 641 N N . GLN A 1 82 ? 6.038 7.571 6.096 1.00 73.44 82 GLN A N 1
ATOM 642 C CA . GLN A 1 82 ? 4.767 7.009 6.550 1.00 73.44 82 GLN A CA 1
ATOM 643 C C . GLN A 1 82 ? 4.509 7.322 8.015 1.00 73.44 82 GLN A C 1
ATOM 645 O O . GLN A 1 82 ? 3.434 7.803 8.353 1.00 73.44 82 GLN A O 1
ATOM 650 N N . ARG A 1 83 ? 5.490 7.103 8.894 1.00 75.38 83 ARG A N 1
ATOM 651 C CA . ARG A 1 83 ? 5.347 7.375 10.324 1.00 75.38 83 ARG A CA 1
ATOM 652 C C . ARG A 1 83 ? 4.964 8.829 10.568 1.00 75.38 83 ARG A C 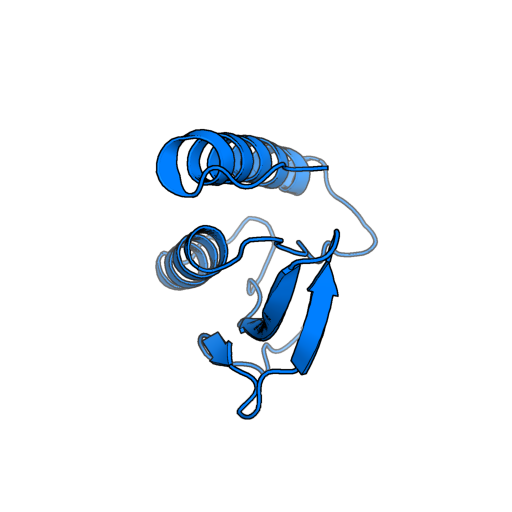1
ATOM 654 O O . ARG A 1 83 ? 4.031 9.090 11.324 1.00 75.38 83 ARG A O 1
ATOM 661 N N . ASP A 1 84 ? 5.674 9.764 9.950 1.00 72.12 84 ASP A N 1
ATOM 662 C CA . ASP A 1 84 ? 5.475 11.187 10.200 1.00 72.12 84 ASP A CA 1
ATOM 663 C C . ASP A 1 84 ? 4.176 11.682 9.545 1.00 72.12 84 ASP A C 1
ATOM 665 O O . ASP A 1 84 ? 3.434 12.443 10.169 1.00 72.12 84 ASP A O 1
ATOM 669 N N . PHE A 1 85 ? 3.822 11.187 8.353 1.00 69.56 85 PHE A N 1
ATOM 670 C CA . PHE A 1 85 ? 2.542 11.476 7.699 1.00 69.56 85 PHE A CA 1
ATOM 671 C C . PHE A 1 85 ? 1.347 10.932 8.496 1.00 69.56 85 PHE A C 1
ATOM 673 O O . PHE A 1 85 ? 0.421 11.678 8.817 1.00 69.56 85 PHE A O 1
ATOM 680 N N . LEU A 1 86 ? 1.377 9.657 8.891 1.00 65.94 86 LEU A N 1
ATOM 681 C CA . LEU A 1 86 ? 0.284 9.008 9.622 1.00 65.94 86 LEU A CA 1
ATOM 682 C C . LEU A 1 86 ? 0.093 9.602 11.022 1.00 65.94 86 LEU A C 1
ATOM 684 O O . LEU A 1 86 ? -1.045 9.802 11.455 1.00 65.94 86 LEU A O 1
ATOM 688 N N . ARG A 1 87 ? 1.187 9.950 11.714 1.00 67.44 87 ARG A N 1
ATOM 689 C CA . ARG A 1 87 ? 1.122 10.579 13.043 1.00 67.44 87 ARG A CA 1
ATOM 690 C C . ARG A 1 87 ? 0.650 12.030 12.988 1.00 67.44 87 ARG A C 1
ATOM 692 O O . ARG A 1 87 ? -0.120 12.434 13.855 1.00 67.44 87 ARG A O 1
ATOM 699 N N . SER A 1 88 ? 1.105 12.814 12.008 1.00 57.97 88 SER A N 1
ATOM 700 C CA . SER A 1 88 ? 0.790 14.249 11.941 1.00 57.97 88 SER A CA 1
ATOM 701 C C . SER A 1 88 ? -0.561 14.551 11.292 1.00 57.97 88 SER A C 1
ATOM 703 O O . SER A 1 88 ? -1.266 15.444 11.761 1.00 57.97 88 SER A O 1
ATOM 705 N N . VAL A 1 89 ? -0.941 13.808 10.247 1.00 58.50 89 VAL A N 1
ATOM 706 C CA . VAL A 1 89 ? -2.133 14.103 9.437 1.00 58.50 89 VAL A CA 1
ATOM 707 C C . VAL A 1 89 ? -3.328 13.262 9.868 1.00 58.50 89 VAL A C 1
ATOM 709 O O . VAL A 1 89 ? -4.408 13.804 10.091 1.00 58.50 89 VAL A O 1
ATOM 712 N N . LEU A 1 90 ? -3.145 11.947 10.021 1.00 56.19 90 LEU A N 1
ATOM 713 C CA . LEU A 1 90 ? -4.254 11.026 10.299 1.00 56.19 90 LEU A CA 1
ATOM 714 C C . LEU A 1 90 ? -4.443 10.720 11.792 1.00 56.19 90 LEU A C 1
ATOM 716 O O . LEU A 1 90 ? -5.434 10.090 12.153 1.00 56.19 90 LEU A O 1
ATOM 720 N N . LYS A 1 91 ? -3.531 11.179 12.664 1.00 57.22 91 LYS A N 1
ATOM 721 C CA . LYS A 1 91 ? -3.515 10.875 14.111 1.00 57.22 91 LYS A CA 1
ATOM 722 C C . LYS A 1 91 ? -3.623 9.370 14.405 1.00 57.22 91 LYS A C 1
ATOM 724 O O . LYS A 1 91 ? -4.186 8.974 15.423 1.00 57.22 91 LYS A O 1
ATOM 729 N N . VAL A 1 92 ? -3.092 8.532 13.517 1.00 57.09 92 VAL A N 1
ATOM 730 C CA . VAL A 1 92 ? -3.088 7.077 13.692 1.00 57.09 92 VAL A CA 1
ATOM 731 C C . VAL A 1 92 ? -1.883 6.700 14.547 1.00 57.09 92 VAL A C 1
ATOM 733 O O . VAL A 1 92 ? -0.751 7.106 14.266 1.00 57.09 92 VAL A O 1
ATOM 736 N N . SER A 1 93 ? -2.121 5.924 15.604 1.00 48.75 93 SER A N 1
ATOM 737 C CA . SER A 1 93 ? -1.054 5.311 16.393 1.00 48.75 93 SER A CA 1
ATOM 738 C C . SER A 1 93 ? -0.340 4.272 15.533 1.00 48.75 93 SER A C 1
ATOM 740 O O . SER A 1 93 ? -0.897 3.229 15.212 1.00 48.75 93 SER A O 1
ATOM 742 N N . VAL A 1 94 ? 0.891 4.576 15.131 1.00 49.62 94 VAL A N 1
ATOM 743 C CA . VAL A 1 94 ? 1.769 3.608 14.462 1.00 49.62 94 VAL A CA 1
ATOM 744 C C . VAL A 1 94 ? 2.364 2.712 15.550 1.00 49.62 94 VAL A C 1
ATOM 746 O O . VAL A 1 94 ? 3.087 3.236 16.407 1.00 49.62 94 VAL A O 1
ATOM 749 N N . VAL A 1 95 ? 2.013 1.421 15.533 1.00 47.75 95 VAL A N 1
ATOM 750 C CA . VAL A 1 95 ? 2.598 0.368 16.389 1.00 47.75 95 VAL A CA 1
ATOM 751 C C . VAL A 1 95 ? 4.043 0.105 15.979 1.00 47.75 95 VAL A C 1
ATOM 753 O O . VAL A 1 95 ? 4.304 0.069 14.756 1.00 47.75 95 VAL A O 1
#

InterPro domains:
  IPR015894 Guanylate-binding protein, N-terminal [PF02263] (5-73)
  IPR027417 P-loop containing nucleoside triphosphate hydrolase [G3DSA:3.40.50.300] (1-88)
  IPR027417 P-loop containing nucleoside triphosphate hydrolase [SSF52540] (5-79)

Sequence (95 aa):
MRDVKTKGIWVWGTPIEVDIDGVRTSVLYLDTEGFESVGKSNVYDDRIFALATVMSSVLIYNLPETGNDVAFEPAKLLWLIQRDFLRSVLKVSVV

pLDDT: mean 76.36, std 13.93, range [47.75, 94.69]